Protein AF-A0A149PZ52-F1 (afdb_monomer_lite)

Foldseek 3Di:
DDDDDWDWDWDWFDDPQKIWIKIDTPVRLQAIETEWMGDVPRPDTDFDDPVSCPDPSNVVVQVVCVVSNRPWYWGFHDDPPPDPDTDIDTD

Structure (mmCIF, N/CA/C/O backbone):
data_AF-A0A149PZ52-F1
#
_entry.id   AF-A0A149PZ52-F1
#
loop_
_atom_site.group_PDB
_atom_site.id
_atom_site.type_symbol
_atom_site.label_atom_id
_atom_site.label_alt_id
_atom_site.label_comp_id
_atom_site.label_asym_id
_atom_site.label_entity_id
_atom_site.label_seq_id
_atom_site.pdbx_PDB_ins_code
_atom_site.Cartn_x
_atom_site.Cartn_y
_atom_site.Cartn_z
_atom_site.occupancy
_atom_site.B_iso_or_equiv
_atom_site.auth_seq_id
_atom_site.auth_comp_id
_atom_site.auth_asym_id
_atom_site.auth_atom_id
_atom_site.pdbx_PDB_model_num
ATOM 1 N N . MET A 1 1 ? 19.244 19.668 -20.410 1.00 58.91 1 MET A N 1
ATOM 2 C CA . MET A 1 1 ? 18.318 19.711 -19.262 1.00 58.91 1 MET A CA 1
ATOM 3 C C . MET A 1 1 ? 17.660 18.344 -19.241 1.00 58.91 1 MET A C 1
ATOM 5 O O . MET A 1 1 ? 17.068 17.996 -20.252 1.00 58.91 1 MET A O 1
ATOM 9 N N . TYR A 1 2 ? 17.926 17.518 -18.229 1.00 59.84 2 TYR A N 1
ATOM 10 C CA . TYR A 1 2 ? 17.332 16.180 -18.148 1.00 59.84 2 TYR A CA 1
ATOM 11 C C . TYR A 1 2 ? 15.960 16.315 -17.493 1.00 59.84 2 TYR A C 1
ATOM 13 O O . TYR A 1 2 ? 15.881 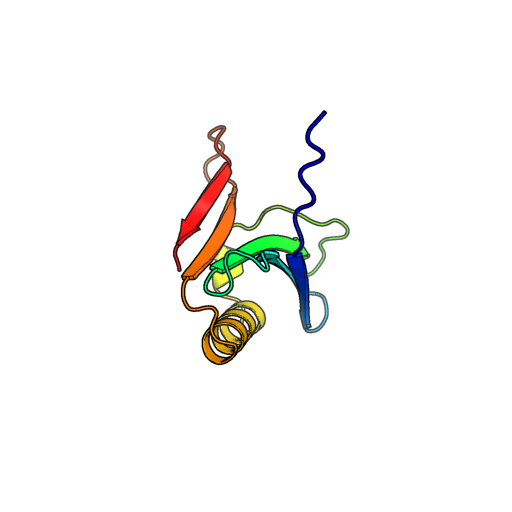16.763 -16.351 1.00 59.84 2 TYR A O 1
ATOM 21 N N . ASP A 1 3 ? 14.911 15.986 -18.238 1.00 60.94 3 ASP A N 1
ATOM 22 C CA . ASP A 1 3 ? 13.550 15.869 -17.724 1.00 60.94 3 ASP A CA 1
ATOM 23 C C . ASP A 1 3 ? 13.377 14.407 -17.292 1.00 60.94 3 ASP A C 1
ATOM 25 O O . ASP A 1 3 ? 13.360 13.500 -18.126 1.00 60.94 3 ASP A O 1
ATOM 29 N N . TYR A 1 4 ? 13.417 14.158 -15.982 1.00 66.44 4 TYR A N 1
ATOM 30 C CA . TYR A 1 4 ? 13.198 12.823 -15.431 1.00 66.44 4 TYR A CA 1
ATOM 31 C C . TYR A 1 4 ? 11.690 12.581 -15.364 1.00 66.44 4 TYR A C 1
ATOM 33 O O . TYR A 1 4 ? 11.024 13.024 -14.427 1.00 66.44 4 TYR A O 1
ATOM 41 N N . TYR A 1 5 ? 11.158 11.889 -16.369 1.00 73.25 5 TYR A N 1
ATOM 42 C CA . TYR A 1 5 ? 9.784 11.404 -16.364 1.00 73.25 5 TYR A CA 1
ATOM 43 C C . TYR A 1 5 ? 9.729 10.074 -15.619 1.00 73.25 5 TYR A C 1
ATOM 45 O O . TYR A 1 5 ? 10.228 9.068 -16.112 1.00 73.25 5 TYR A O 1
ATOM 53 N N . TYR A 1 6 ? 9.130 10.079 -14.430 1.00 75.31 6 TYR A N 1
ATOM 54 C CA . TYR A 1 6 ? 8.813 8.848 -13.713 1.00 75.31 6 TYR A CA 1
ATOM 55 C C . TYR A 1 6 ? 7.445 8.353 -14.159 1.00 75.31 6 TYR A C 1
ATOM 57 O O . TYR A 1 6 ? 6.445 9.055 -13.984 1.00 75.31 6 TYR A O 1
ATOM 65 N N . GLU A 1 7 ? 7.403 7.144 -14.704 1.00 88.88 7 GLU A N 1
ATOM 66 C CA . GLU A 1 7 ? 6.157 6.452 -15.005 1.00 88.88 7 GLU A CA 1
ATOM 67 C C . GLU A 1 7 ? 5.772 5.572 -13.813 1.00 88.88 7 GLU A C 1
ATOM 69 O O . GLU A 1 7 ? 6.599 4.857 -13.240 1.00 88.88 7 GLU A O 1
ATOM 74 N N . TYR A 1 8 ? 4.516 5.662 -13.392 1.00 91.06 8 TYR A N 1
ATOM 75 C CA . TYR A 1 8 ? 3.999 4.876 -12.284 1.00 91.06 8 TYR A CA 1
ATOM 76 C C . TYR A 1 8 ? 2.522 4.562 -12.479 1.00 91.06 8 TYR A C 1
ATOM 78 O O . TYR A 1 8 ? 1.756 5.369 -13.006 1.00 91.06 8 TYR A O 1
ATOM 86 N N . ASP A 1 9 ? 2.123 3.412 -11.955 1.00 93.19 9 ASP A N 1
ATOM 87 C CA . ASP A 1 9 ? 0.731 3.053 -11.758 1.00 93.19 9 ASP A CA 1
ATOM 88 C C . ASP A 1 9 ? 0.235 3.589 -10.412 1.00 93.19 9 ASP A C 1
ATOM 90 O O . ASP A 1 9 ? 0.951 3.568 -9.401 1.00 93.19 9 ASP A O 1
ATOM 94 N N . ILE A 1 10 ? -1.029 4.014 -10.387 1.00 95.88 10 ILE A N 1
ATOM 95 C CA . ILE A 1 10 ? -1.765 4.305 -9.157 1.00 95.88 10 ILE A CA 1
ATOM 96 C C . ILE A 1 10 ? -2.881 3.279 -9.006 1.00 95.88 10 ILE A C 1
ATOM 98 O O . ILE A 1 10 ? -3.738 3.146 -9.878 1.00 95.88 10 ILE A O 1
ATOM 102 N N . TYR A 1 11 ? -2.881 2.590 -7.870 1.00 96.88 11 TYR A N 1
ATOM 103 C CA . TYR A 1 11 ? -3.970 1.719 -7.456 1.00 96.88 11 TYR A CA 1
ATOM 104 C C . TYR A 1 11 ? -4.772 2.431 -6.375 1.00 96.88 11 TYR A C 1
ATOM 106 O O . TYR A 1 11 ? -4.209 2.941 -5.402 1.00 96.88 11 TYR A O 1
ATOM 114 N N . GLU A 1 12 ? -6.088 2.433 -6.538 1.00 97.69 12 GLU A N 1
ATOM 115 C CA . GLU A 1 12 ? -7.024 2.848 -5.505 1.00 97.69 12 GLU A CA 1
ATOM 116 C C . GLU A 1 12 ? -7.862 1.637 -5.097 1.00 97.69 12 GLU A C 1
ATOM 118 O O . GLU A 1 12 ? -8.576 1.055 -5.915 1.00 97.69 12 GLU A O 1
ATOM 123 N N . PHE A 1 13 ? -7.742 1.237 -3.833 1.00 98.12 13 PHE A N 1
ATOM 124 C CA . PHE A 1 13 ? -8.557 0.180 -3.239 1.00 98.12 13 PHE A CA 1
ATOM 125 C C . PHE A 1 13 ? -9.646 0.833 -2.402 1.00 98.12 13 PHE A C 1
ATOM 127 O O . PHE A 1 13 ? -9.322 1.668 -1.560 1.00 98.12 13 PHE A O 1
ATOM 134 N N . ILE A 1 14 ? -10.908 0.465 -2.630 1.00 96.88 14 ILE A N 1
ATOM 135 C CA . ILE A 1 14 ? -12.072 1.073 -1.974 1.00 96.88 14 ILE A CA 1
ATOM 136 C C . ILE A 1 14 ? -13.015 -0.027 -1.499 1.00 96.88 14 ILE A C 1
ATOM 138 O O . ILE A 1 14 ? -13.420 -0.880 -2.287 1.00 96.88 14 ILE A O 1
ATOM 142 N N . GLU A 1 15 ? -13.415 0.044 -0.234 1.00 96.31 15 GLU A N 1
ATOM 143 C CA . GLU A 1 15 ? -14.510 -0.740 0.331 1.00 96.31 15 GLU A CA 1
ATOM 144 C C . GLU A 1 15 ? -15.332 0.158 1.260 1.00 96.31 15 GLU A C 1
ATOM 146 O O . GLU A 1 15 ? -14.852 0.640 2.288 1.00 96.31 15 GLU A O 1
ATOM 151 N N . GLY A 1 16 ? -16.585 0.415 0.877 1.00 92.81 16 GLY A N 1
ATOM 152 C CA . GLY A 1 16 ? -17.454 1.339 1.603 1.00 92.81 16 GLY A CA 1
ATOM 153 C C . GLY A 1 16 ? -16.833 2.735 1.720 1.00 92.81 16 GLY A C 1
ATOM 154 O O . GLY A 1 16 ? -16.598 3.396 0.712 1.00 92.81 16 GLY A O 1
ATOM 155 N N . ASN A 1 17 ? -16.578 3.166 2.959 1.00 92.38 17 ASN A N 1
ATOM 156 C CA . ASN A 1 17 ? -15.992 4.472 3.283 1.00 92.38 17 ASN A CA 1
ATOM 157 C C . ASN A 1 17 ? -14.476 4.415 3.540 1.00 92.38 17 ASN A C 1
ATOM 159 O O . ASN A 1 17 ? -13.903 5.407 3.985 1.00 92.38 17 ASN A O 1
ATOM 163 N N . VAL A 1 18 ? -13.834 3.264 3.321 1.00 96.06 18 VAL A N 1
ATOM 164 C CA . VAL A 1 18 ? -12.389 3.102 3.502 1.00 96.06 18 VAL A CA 1
ATOM 165 C C . VAL A 1 18 ? -11.717 3.025 2.138 1.00 96.06 18 VAL A C 1
ATOM 167 O O . VAL A 1 18 ? -12.130 2.239 1.284 1.00 96.06 18 VAL A O 1
ATOM 170 N N . SER A 1 19 ? -10.656 3.811 1.953 1.00 97.62 19 SER A N 1
ATOM 171 C CA . SER A 1 19 ? -9.878 3.828 0.713 1.00 97.62 19 SER A CA 1
ATOM 172 C C . SER A 1 19 ? -8.376 3.909 0.964 1.00 97.62 19 SER A C 1
ATOM 174 O O . SER A 1 19 ? -7.933 4.626 1.863 1.00 97.62 19 SER A O 1
ATOM 176 N N . TYR A 1 20 ? -7.581 3.257 0.113 1.00 98.19 20 TYR A N 1
ATOM 177 C CA . TYR A 1 20 ? -6.114 3.311 0.119 1.00 98.19 20 TYR A CA 1
ATOM 178 C C . TYR A 1 20 ? -5.567 3.675 -1.260 1.00 98.19 20 TYR A C 1
ATOM 180 O O . TYR A 1 20 ? -6.000 3.113 -2.264 1.00 98.19 20 TYR A O 1
ATOM 188 N N . ILE A 1 21 ? -4.569 4.563 -1.294 1.00 98.19 21 ILE A N 1
ATOM 189 C CA . ILE A 1 21 ? -3.811 4.886 -2.509 1.00 98.19 21 ILE A CA 1
ATOM 190 C C . ILE A 1 21 ? -2.445 4.225 -2.447 1.00 98.19 21 ILE A C 1
ATOM 192 O O . ILE A 1 21 ? -1.681 4.445 -1.502 1.00 98.19 21 ILE A O 1
ATOM 196 N N . VAL A 1 22 ? -2.125 3.483 -3.500 1.00 97.69 22 VAL A N 1
ATOM 197 C CA . VAL A 1 22 ? -0.843 2.812 -3.688 1.00 97.69 22 VAL A CA 1
ATOM 198 C C . VAL A 1 22 ? -0.214 3.294 -4.981 1.00 97.69 22 VAL A C 1
ATOM 200 O O . VAL A 1 22 ? -0.890 3.421 -5.999 1.00 97.69 22 VAL A O 1
ATOM 203 N N . ARG A 1 23 ? 1.090 3.546 -4.946 1.00 96.44 23 ARG A N 1
ATOM 204 C CA . ARG A 1 23 ? 1.892 3.865 -6.124 1.00 96.44 23 ARG A CA 1
ATOM 205 C C . ARG A 1 23 ? 2.899 2.758 -6.384 1.00 96.44 23 ARG A C 1
ATOM 207 O O . ARG A 1 23 ? 3.540 2.299 -5.443 1.00 96.44 23 ARG A O 1
ATOM 214 N N . ALA A 1 24 ? 3.069 2.386 -7.643 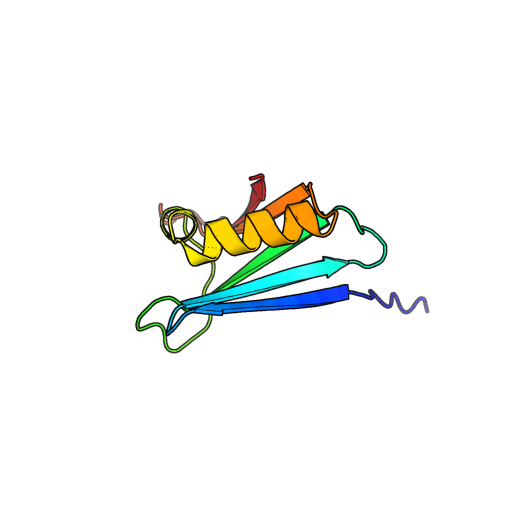1.00 94.19 24 ALA A N 1
ATOM 215 C CA . ALA A 1 24 ? 4.118 1.474 -8.077 1.00 94.19 24 ALA A CA 1
ATOM 216 C C . ALA A 1 24 ? 4.818 2.047 -9.308 1.00 94.19 24 ALA A C 1
ATOM 218 O O . ALA A 1 24 ? 4.143 2.405 -10.271 1.00 94.19 24 ALA A O 1
ATOM 219 N N . TYR A 1 25 ? 6.142 2.154 -9.279 1.00 88.75 25 TYR A N 1
ATOM 220 C CA . TYR A 1 25 ? 6.903 2.654 -10.421 1.00 88.75 25 TYR A CA 1
ATOM 221 C C . TYR A 1 25 ? 7.037 1.572 -11.491 1.00 88.75 25 TYR A C 1
ATOM 223 O O . TYR A 1 25 ? 7.126 0.386 -11.177 1.00 88.75 25 TYR A O 1
ATOM 231 N N . VAL A 1 26 ? 7.043 1.978 -12.759 1.00 86.31 26 VAL A N 1
ATOM 232 C CA . VAL A 1 26 ? 7.203 1.039 -13.881 1.00 86.31 26 VAL A CA 1
ATOM 233 C C . VAL A 1 26 ? 8.605 0.427 -13.887 1.00 86.31 26 VAL A C 1
ATOM 235 O O . VAL A 1 26 ? 8.752 -0.762 -14.167 1.00 86.31 26 VAL A O 1
ATOM 238 N N . ASP A 1 27 ? 9.615 1.211 -13.505 1.00 87.50 27 ASP A N 1
ATOM 239 C CA . ASP A 1 27 ? 11.015 0.773 -13.436 1.00 87.50 27 ASP A CA 1
ATOM 240 C C . ASP A 1 27 ? 11.325 -0.106 -12.208 1.00 87.50 27 ASP A C 1
ATOM 242 O O . ASP A 1 27 ? 12.318 -0.831 -12.203 1.00 87.50 27 ASP A O 1
ATOM 246 N N . GLU A 1 28 ? 10.456 -0.086 -11.191 1.00 89.56 28 GLU A N 1
ATOM 247 C CA . GLU A 1 28 ? 10.539 -0.911 -9.976 1.00 89.56 28 GLU A CA 1
ATOM 248 C C . GLU A 1 28 ? 9.280 -1.795 -9.883 1.00 89.56 28 GLU A C 1
ATOM 250 O O . GLU A 1 28 ? 8.412 -1.600 -9.025 1.00 89.56 28 GLU A O 1
ATOM 255 N N . PRO A 1 29 ? 9.108 -2.756 -10.814 1.00 89.00 29 PRO A N 1
ATOM 256 C CA . PRO A 1 29 ? 7.847 -3.473 -10.980 1.00 89.00 29 PRO A CA 1
ATOM 257 C C . PRO A 1 29 ? 7.493 -4.367 -9.787 1.00 89.00 29 PRO A C 1
ATOM 259 O O . PRO A 1 29 ? 6.317 -4.705 -9.634 1.00 89.00 29 PRO A O 1
ATOM 262 N N . GLU A 1 30 ? 8.473 -4.718 -8.952 1.00 94.75 30 GLU A N 1
ATOM 263 C CA . GLU A 1 30 ? 8.319 -5.542 -7.749 1.00 94.75 30 GLU A CA 1
ATOM 264 C C . GLU A 1 30 ? 7.866 -4.734 -6.520 1.00 94.75 30 GLU A C 1
ATOM 266 O O . GLU A 1 30 ? 7.430 -5.322 -5.525 1.00 94.75 30 GLU A O 1
ATOM 271 N N . ASP A 1 31 ? 7.907 -3.402 -6.606 1.00 95.12 31 ASP A N 1
ATOM 272 C CA . ASP A 1 31 ? 7.657 -2.499 -5.490 1.00 95.12 31 ASP A CA 1
ATOM 273 C C . ASP A 1 31 ? 6.265 -1.853 -5.557 1.00 95.12 31 ASP A C 1
ATOM 275 O O . ASP A 1 31 ? 5.712 -1.533 -6.620 1.00 95.12 31 ASP A O 1
ATOM 279 N N . ALA A 1 32 ? 5.667 -1.674 -4.380 1.00 97.00 32 ALA A N 1
ATOM 280 C CA . ALA A 1 32 ? 4.419 -0.953 -4.185 1.00 97.00 32 ALA A CA 1
ATOM 281 C C . ALA A 1 32 ? 4.443 -0.161 -2.875 1.00 97.00 32 ALA A C 1
ATOM 283 O O . ALA A 1 32 ? 4.774 -0.677 -1.809 1.00 97.00 32 ALA A O 1
ATOM 284 N N . HIS A 1 33 ? 4.003 1.091 -2.937 1.00 96.88 33 HIS A N 1
ATOM 285 C CA . HIS A 1 33 ? 4.045 2.011 -1.809 1.00 96.88 33 HIS A CA 1
ATOM 286 C C . HIS A 1 33 ? 2.649 2.534 -1.491 1.00 96.88 33 HIS A C 1
ATOM 288 O O . HIS A 1 33 ? 2.085 3.316 -2.258 1.00 96.88 33 HIS A O 1
ATOM 294 N N . PHE A 1 34 ? 2.091 2.142 -0.348 1.00 97.50 34 PHE A N 1
ATOM 295 C CA . PHE A 1 34 ? 0.895 2.779 0.194 1.00 97.50 34 PHE A CA 1
ATOM 296 C C . PHE A 1 34 ? 1.250 4.197 0.651 1.00 97.50 34 PHE A C 1
ATOM 298 O O . PHE A 1 34 ? 2.159 4.380 1.457 1.00 97.50 34 PHE A O 1
ATOM 305 N N . LEU A 1 35 ? 0.547 5.204 0.133 1.00 95.81 35 LEU A N 1
ATOM 306 C CA . LEU A 1 35 ? 0.891 6.614 0.349 1.00 95.81 35 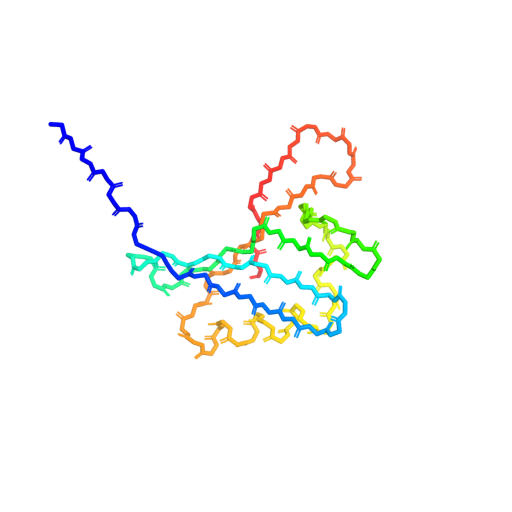LEU A CA 1
ATOM 307 C C . LEU A 1 35 ? 0.001 7.297 1.387 1.00 95.81 35 LEU A C 1
ATOM 309 O O . LEU A 1 35 ? 0.461 8.138 2.159 1.00 95.81 35 LEU A O 1
ATOM 313 N N . LYS A 1 36 ? -1.298 7.003 1.338 1.00 95.81 36 LYS A N 1
ATOM 314 C CA . LYS A 1 36 ? -2.337 7.685 2.111 1.00 95.81 36 LYS A CA 1
ATOM 315 C C . LYS A 1 36 ? -3.624 6.874 2.095 1.00 95.81 36 LYS A C 1
ATOM 317 O O . LYS A 1 36 ? -3.812 6.008 1.237 1.00 95.81 36 LYS A O 1
ATOM 322 N N . MET A 1 37 ? -4.521 7.208 3.009 1.00 97.00 37 MET A N 1
ATOM 323 C CA . MET A 1 37 ? -5.822 6.567 3.124 1.00 97.00 37 MET A CA 1
ATOM 324 C C . MET A 1 37 ? -6.940 7.553 3.479 1.00 97.00 37 MET A C 1
ATOM 326 O O . MET A 1 37 ? -6.665 8.657 3.956 1.00 97.00 37 MET A O 1
ATOM 330 N N . LYS A 1 38 ? -8.186 7.127 3.278 1.00 96.81 38 LYS A N 1
ATOM 331 C CA . LYS A 1 38 ? -9.382 7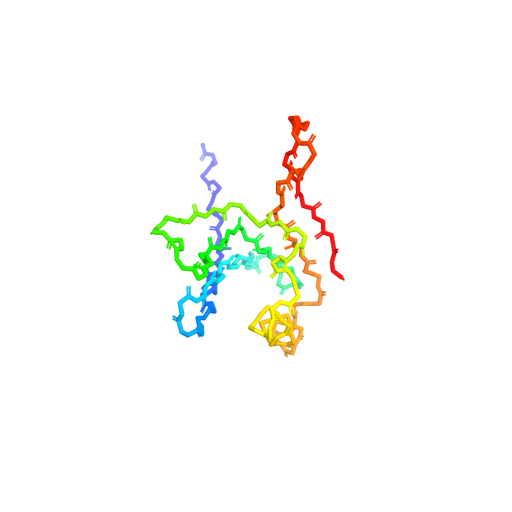.689 3.914 1.00 96.81 38 LYS A CA 1
ATOM 332 C C . LYS A 1 38 ? -10.009 6.602 4.767 1.00 96.81 38 LYS A C 1
ATOM 334 O O . LYS A 1 38 ? -10.227 5.498 4.276 1.00 96.81 38 LYS A O 1
ATOM 339 N N . GLY A 1 39 ? -10.194 6.874 6.051 1.00 93.00 39 GLY A N 1
ATOM 340 C CA . GLY A 1 39 ? -10.853 5.968 6.980 1.00 93.00 39 GLY A CA 1
ATOM 341 C C . GLY A 1 39 ? -12.343 6.242 7.048 1.00 93.00 39 GLY A C 1
ATOM 342 O O . GLY A 1 39 ? -12.842 7.213 6.484 1.00 93.00 39 GLY A O 1
ATOM 343 N N . GLU A 1 40 ? -13.052 5.407 7.798 1.00 91.38 40 GLU A N 1
ATOM 344 C CA . GLU A 1 40 ? -14.466 5.644 8.047 1.00 91.38 40 GLU A CA 1
ATOM 345 C C . GLU A 1 40 ? -14.667 6.988 8.766 1.00 91.38 40 GLU A C 1
ATOM 347 O O . GLU A 1 40 ? -14.158 7.202 9.867 1.00 91.38 40 GLU A O 1
ATOM 352 N N . GLY A 1 41 ? -15.394 7.899 8.116 1.00 87.50 41 GLY A N 1
ATOM 353 C CA . GLY A 1 41 ? -15.644 9.251 8.616 1.00 87.50 41 GLY A CA 1
ATOM 354 C C . GLY A 1 41 ? -14.555 10.281 8.292 1.00 87.50 41 GLY A C 1
ATOM 355 O O . GLY A 1 41 ? -14.733 11.446 8.640 1.00 87.50 41 GLY A O 1
ATOM 356 N N . ASP A 1 42 ? -13.467 9.899 7.613 1.00 91.75 42 ASP A N 1
ATOM 357 C CA . ASP A 1 42 ? -12.469 10.860 7.138 1.00 91.75 42 ASP A CA 1
ATOM 358 C C . ASP A 1 42 ? -12.975 11.572 5.870 1.00 91.75 42 ASP A C 1
ATOM 360 O O . ASP A 1 42 ? -13.241 10.950 4.840 1.00 91.75 42 ASP A O 1
ATOM 364 N N . GLU A 1 43 ? -13.063 12.902 5.915 1.00 89.69 43 GLU A N 1
ATOM 365 C CA . GLU A 1 43 ? -13.432 13.718 4.747 1.00 89.69 43 GLU A CA 1
ATOM 366 C C . GLU A 1 43 ? -12.249 13.861 3.768 1.00 89.69 43 GLU A C 1
ATOM 368 O O . GLU A 1 43 ? -12.408 13.811 2.543 1.00 89.69 43 GLU A O 1
ATOM 373 N N . GLU A 1 44 ? -11.035 13.939 4.316 1.00 93.31 44 GLU A N 1
ATOM 374 C CA . GLU A 1 44 ? -9.788 14.212 3.601 1.00 93.31 44 GLU A CA 1
ATOM 375 C C . GLU A 1 44 ? -8.820 13.025 3.661 1.00 93.31 44 GLU A C 1
ATOM 377 O O . GLU A 1 44 ? -8.840 12.209 4.582 1.00 93.31 44 GLU A O 1
ATOM 382 N N . TRP A 1 45 ? -7.930 12.930 2.670 1.00 95.25 45 TRP A N 1
ATOM 383 C CA . TRP A 1 45 ? -6.861 11.932 2.698 1.00 95.25 45 TRP A CA 1
ATOM 384 C C . TRP A 1 45 ? -5.870 12.230 3.823 1.00 95.25 45 TRP A C 1
ATOM 386 O O . TRP A 1 45 ? -5.402 13.359 3.962 1.00 95.25 45 TRP A O 1
ATOM 396 N N . ARG A 1 46 ? -5.454 11.194 4.549 1.00 94.25 46 ARG A N 1
ATOM 397 C CA . ARG A 1 46 ? -4.444 11.299 5.605 1.00 94.25 46 ARG A CA 1
ATOM 398 C C . ARG A 1 46 ? -3.361 10.238 5.485 1.00 94.25 46 ARG A C 1
ATOM 400 O O . ARG A 1 46 ? -3.513 9.230 4.795 1.00 94.25 46 ARG A O 1
ATOM 407 N N . ILE A 1 47 ? -2.264 10.470 6.196 1.00 93.38 47 ILE A N 1
ATOM 408 C CA . ILE A 1 47 ? -1.196 9.484 6.353 1.00 93.38 47 ILE A CA 1
ATOM 409 C C . ILE A 1 47 ? -1.732 8.293 7.158 1.00 93.38 47 ILE A C 1
ATOM 411 O O . ILE A 1 47 ? -2.588 8.442 8.041 1.00 93.38 47 ILE A O 1
ATOM 415 N N . MET A 1 48 ? -1.234 7.110 6.815 1.00 93.06 48 MET A N 1
ATOM 416 C CA . MET A 1 48 ? -1.568 5.871 7.500 1.00 93.06 48 MET A CA 1
ATOM 417 C C . MET A 1 48 ? -0.943 5.822 8.896 1.00 93.06 48 MET A C 1
ATOM 419 O O . MET A 1 48 ? 0.126 6.379 9.151 1.00 93.06 48 MET A O 1
ATOM 423 N N . LYS A 1 49 ? -1.632 5.124 9.788 1.00 91.56 49 LYS A N 1
ATOM 424 C CA . LYS A 1 49 ? -1.224 4.773 11.146 1.00 91.56 49 LYS A CA 1
ATOM 425 C C . LYS A 1 49 ? -1.186 3.258 11.263 1.00 91.56 49 LYS A C 1
ATOM 427 O O . LYS A 1 49 ? -1.802 2.563 10.456 1.00 91.56 49 LYS A O 1
ATOM 432 N N . GLU A 1 50 ? -0.538 2.736 12.297 1.00 90.00 50 GLU A N 1
ATOM 433 C CA . GLU A 1 50 ? -0.381 1.282 12.454 1.00 90.00 50 GLU A CA 1
ATOM 434 C C . GLU A 1 50 ? -1.731 0.548 12.473 1.00 90.00 50 GLU A C 1
ATOM 436 O O . GLU A 1 50 ? -1.909 -0.445 11.773 1.00 90.00 50 GLU A O 1
ATOM 441 N N . ARG A 1 51 ? -2.727 1.113 13.171 1.00 90.50 51 ARG A N 1
ATOM 442 C CA . ARG A 1 51 ? -4.093 0.561 13.252 1.00 90.50 51 ARG A CA 1
ATOM 443 C C . ARG A 1 51 ? -4.794 0.413 11.899 1.00 90.50 51 ARG A C 1
ATOM 445 O O . ARG A 1 51 ? -5.751 -0.343 11.777 1.00 90.50 51 ARG A O 1
ATOM 452 N N . ASP A 1 52 ? -4.366 1.171 10.894 1.00 92.25 52 ASP A N 1
ATOM 453 C CA . ASP A 1 52 ? -5.004 1.163 9.582 1.00 92.25 52 ASP A CA 1
ATOM 454 C C . ASP A 1 52 ? -4.581 -0.054 8.746 1.00 92.25 52 ASP A C 1
ATOM 456 O O . ASP A 1 52 ? -5.209 -0.330 7.726 1.00 92.25 52 ASP A O 1
ATOM 460 N N . LYS A 1 53 ? -3.550 -0.799 9.172 1.00 92.56 53 LYS A N 1
ATOM 461 C CA . LYS A 1 53 ? -3.134 -2.069 8.555 1.00 92.56 53 LYS A CA 1
ATOM 462 C C . LYS A 1 53 ? -4.026 -3.247 8.949 1.00 92.56 53 LYS A C 1
ATOM 464 O O . LYS A 1 53 ? -4.013 -4.290 8.299 1.00 92.56 53 LYS A O 1
ATOM 469 N N . ASP A 1 54 ? -4.802 -3.106 10.021 1.00 92.56 54 ASP A N 1
ATOM 470 C CA . ASP A 1 54 ? -5.640 -4.191 10.528 1.00 92.56 54 ASP A CA 1
ATOM 471 C C . ASP A 1 54 ? -6.944 -4.377 9.743 1.00 92.56 54 ASP A C 1
ATOM 473 O O . ASP A 1 54 ? -7.603 -5.413 9.905 1.00 92.56 54 ASP A O 1
ATOM 477 N N . THR A 1 55 ? -7.300 -3.428 8.869 1.00 94.12 55 THR A N 1
ATOM 478 C CA . THR A 1 55 ? -8.549 -3.475 8.100 1.00 94.12 55 THR A CA 1
ATOM 479 C C . THR A 1 55 ? -8.573 -4.663 7.123 1.00 94.12 55 THR A C 1
ATOM 481 O O . THR A 1 55 ? -7.527 -5.052 6.586 1.00 94.12 55 THR A O 1
ATOM 484 N N . PRO A 1 56 ? -9.752 -5.264 6.865 1.00 95.75 56 PRO A N 1
ATOM 485 C CA . PRO A 1 56 ? -9.895 -6.309 5.849 1.00 95.75 56 PRO A CA 1
ATOM 486 C C . PRO A 1 56 ? -9.429 -5.838 4.466 1.00 95.75 56 PRO A C 1
ATOM 488 O O . PRO A 1 56 ? -8.587 -6.497 3.856 1.00 95.75 56 PRO A O 1
ATOM 491 N N . LEU A 1 57 ? -9.865 -4.644 4.048 1.00 97.44 57 LEU A N 1
ATOM 492 C CA . LEU A 1 57 ? -9.475 -4.032 2.779 1.00 97.44 57 LEU A CA 1
ATOM 493 C C . LEU A 1 57 ? -7.955 -3.922 2.614 1.00 97.44 57 LEU A C 1
ATOM 495 O O . LEU A 1 57 ? -7.431 -4.223 1.544 1.00 97.44 57 LEU A O 1
ATOM 499 N N . PHE A 1 58 ? -7.227 -3.519 3.660 1.00 97.50 58 PHE A N 1
ATOM 500 C CA . PHE A 1 58 ? -5.769 -3.432 3.588 1.00 97.50 58 PHE A CA 1
ATOM 501 C C . PHE A 1 58 ? -5.135 -4.804 3.329 1.00 97.50 58 PHE A C 1
ATOM 503 O O . PHE A 1 58 ? -4.264 -4.940 2.469 1.00 97.50 58 PHE A O 1
ATOM 510 N N . LYS A 1 59 ? -5.602 -5.843 4.031 1.00 97.31 59 LYS A N 1
ATOM 511 C CA . LYS A 1 59 ? -5.101 -7.217 3.872 1.00 97.31 59 LYS A CA 1
ATOM 512 C C . LYS A 1 59 ? -5.381 -7.760 2.470 1.00 97.31 59 LYS A C 1
ATOM 514 O O . LYS A 1 59 ? -4.502 -8.386 1.877 1.00 97.31 59 LYS A O 1
ATOM 519 N N . GLU A 1 60 ? -6.560 -7.488 1.919 1.00 98.00 60 GLU A N 1
ATOM 520 C CA . GLU A 1 60 ? -6.909 -7.883 0.550 1.00 98.00 60 GLU A CA 1
ATOM 521 C C . GLU A 1 60 ? -6.118 -7.107 -0.504 1.00 98.00 60 GLU A C 1
ATOM 523 O O . GLU A 1 60 ? -5.620 -7.709 -1.455 1.00 98.00 60 GLU A O 1
ATOM 528 N N . ALA A 1 61 ? -5.911 -5.802 -0.310 1.00 97.88 61 ALA A N 1
ATOM 529 C CA . ALA A 1 61 ? -5.071 -4.987 -1.183 1.00 97.88 61 ALA A CA 1
ATOM 530 C C . ALA A 1 61 ? -3.625 -5.510 -1.221 1.00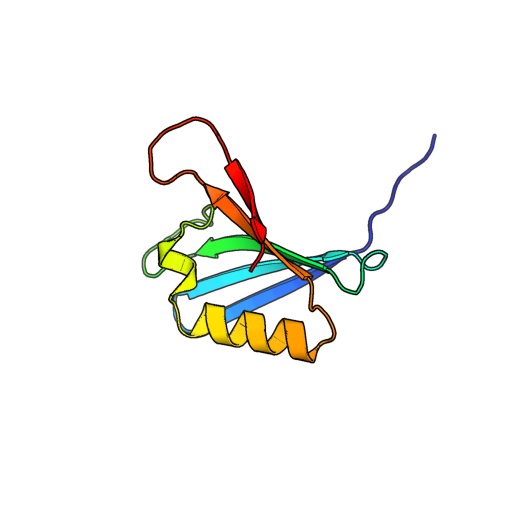 97.88 61 ALA A C 1
ATOM 532 O O . ALA A 1 61 ? -3.050 -5.682 -2.296 1.00 97.88 61 ALA A O 1
ATOM 533 N N . VAL A 1 62 ? -3.052 -5.841 -0.060 1.00 98.00 62 VAL A N 1
ATOM 534 C CA . VAL A 1 62 ? -1.723 -6.464 0.046 1.00 98.00 62 VAL A CA 1
ATOM 535 C C . VAL A 1 62 ? -1.682 -7.805 -0.686 1.00 98.00 62 VAL A C 1
ATOM 537 O O . VAL A 1 62 ? -0.760 -8.049 -1.465 1.00 98.00 62 VAL A O 1
ATOM 540 N N . ALA A 1 63 ? -2.676 -8.671 -0.478 1.00 97.94 63 ALA A N 1
ATOM 541 C CA . ALA A 1 63 ? -2.749 -9.959 -1.164 1.00 97.94 63 ALA A CA 1
ATOM 542 C C . ALA A 1 63 ? -2.857 -9.791 -2.689 1.00 97.94 63 ALA A C 1
ATOM 544 O O . ALA A 1 63 ? -2.179 -10.496 -3.439 1.00 97.94 63 ALA A O 1
ATOM 545 N N . TYR A 1 64 ? -3.662 -8.834 -3.154 1.00 98.00 64 TYR A N 1
ATOM 546 C CA . TYR A 1 64 ? -3.790 -8.499 -4.569 1.00 98.00 64 TYR A CA 1
ATOM 547 C C . TYR A 1 64 ? -2.458 -8.030 -5.164 1.00 98.00 64 TYR A C 1
ATOM 549 O O . TYR A 1 64 ? -2.036 -8.559 -6.191 1.00 98.00 64 TYR A O 1
ATOM 557 N N . LEU A 1 65 ? -1.767 -7.088 -4.514 1.00 97.25 65 LEU A N 1
ATOM 558 C CA . LEU A 1 65 ? -0.478 -6.565 -4.979 1.00 97.25 65 LEU A CA 1
ATOM 559 C C . LEU A 1 65 ? 0.582 -7.671 -5.056 1.00 97.25 65 LEU A C 1
ATOM 561 O O . LEU A 1 65 ? 1.245 -7.808 -6.085 1.00 97.25 65 LEU A O 1
ATOM 565 N N . LYS A 1 66 ? 0.665 -8.535 -4.036 1.00 96.94 66 LYS A N 1
ATOM 566 C CA . LYS A 1 66 ? 1.559 -9.705 -4.052 1.00 96.94 66 LYS A CA 1
ATOM 567 C C . LYS A 1 66 ? 1.239 -10.644 -5.218 1.00 96.94 66 LYS A C 1
ATOM 569 O O . LYS A 1 66 ? 2.141 -11.013 -5.966 1.00 96.94 66 LYS A O 1
ATOM 574 N N . ASN A 1 67 ? -0.038 -10.959 -5.446 1.00 96.94 67 ASN A N 1
ATOM 575 C CA . ASN A 1 67 ? -0.469 -11.775 -6.590 1.00 96.94 67 ASN A CA 1
ATOM 576 C C . ASN A 1 67 ? -0.215 -11.101 -7.947 1.00 96.94 67 ASN A C 1
ATOM 578 O O . ASN A 1 67 ? -0.048 -11.786 -8.954 1.00 96.94 67 ASN A O 1
ATOM 582 N N . LYS A 1 68 ? -0.163 -9.766 -7.987 1.00 95.19 68 LYS A N 1
ATOM 583 C CA . LYS A 1 68 ? 0.167 -8.983 -9.182 1.00 95.19 68 LYS A CA 1
ATOM 584 C C . LYS A 1 68 ? 1.673 -8.936 -9.475 1.00 95.19 68 LYS A C 1
ATOM 586 O O . LYS A 1 68 ? 2.063 -8.363 -10.487 1.00 95.19 68 LYS A O 1
ATOM 591 N N . GLY A 1 69 ? 2.500 -9.555 -8.631 1.00 95.81 69 GLY A N 1
ATOM 592 C CA . GLY A 1 69 ? 3.955 -9.566 -8.773 1.00 95.81 69 GLY A CA 1
ATOM 593 C C . GLY A 1 69 ? 4.650 -8.408 -8.061 1.00 95.81 69 GLY A C 1
ATOM 594 O O . GLY A 1 69 ? 5.771 -8.082 -8.427 1.00 95.81 69 GLY A O 1
ATOM 595 N N . LYS A 1 70 ? 4.003 -7.796 -7.059 1.00 96.19 70 LYS A N 1
ATOM 596 C CA . LYS A 1 70 ? 4.572 -6.725 -6.226 1.00 96.19 70 LYS A CA 1
ATOM 597 C C . LYS A 1 70 ? 4.835 -7.228 -4.800 1.00 96.19 70 LYS A C 1
ATOM 599 O O . LYS A 1 70 ? 4.022 -6.973 -3.907 1.00 96.19 70 LYS A O 1
ATOM 604 N N . PRO A 1 71 ? 5.877 -8.053 -4.582 1.00 95.69 71 PRO A N 1
ATOM 605 C CA . PRO A 1 71 ? 6.156 -8.640 -3.274 1.00 95.69 71 PRO A CA 1
ATOM 606 C C . PRO A 1 71 ? 6.683 -7.625 -2.252 1.00 95.69 71 PRO A C 1
ATOM 608 O O . PRO A 1 71 ? 6.441 -7.819 -1.058 1.00 95.69 71 PRO A O 1
ATOM 611 N N . ASN A 1 72 ? 7.354 -6.560 -2.702 1.00 96.50 72 ASN A N 1
ATOM 612 C CA . ASN A 1 72 ? 7.976 -5.556 -1.845 1.00 96.50 72 ASN A CA 1
ATOM 613 C C . ASN A 1 72 ? 6.974 -4.432 -1.584 1.00 96.50 72 ASN A C 1
ATOM 615 O O . ASN A 1 72 ? 6.735 -3.569 -2.430 1.00 96.50 72 ASN A O 1
ATOM 619 N N . ILE A 1 73 ? 6.327 -4.466 -0.420 1.00 96.81 73 ILE A N 1
ATOM 620 C CA . ILE A 1 73 ? 5.279 -3.502 -0.089 1.00 96.81 73 ILE A CA 1
ATOM 621 C C . ILE A 1 73 ? 5.711 -2.665 1.102 1.00 96.81 73 ILE A C 1
ATOM 623 O O . ILE A 1 73 ? 6.026 -3.194 2.166 1.00 96.81 73 ILE A O 1
ATOM 627 N N . GLN A 1 74 ? 5.650 -1.350 0.925 1.00 95.88 74 GLN A N 1
ATOM 628 C CA . GLN A 1 74 ? 5.937 -0.379 1.968 1.00 95.88 74 GLN A CA 1
ATOM 629 C C . GLN A 1 74 ? 4.734 0.520 2.228 1.00 95.88 74 GLN A C 1
ATOM 631 O O . GLN A 1 74 ? 3.972 0.860 1.321 1.00 95.88 74 GLN A O 1
ATOM 636 N N . CYS A 1 75 ? 4.586 0.970 3.468 1.00 94.94 75 CYS A N 1
ATOM 637 C CA . CYS A 1 75 ? 3.564 1.938 3.852 1.00 94.94 75 CYS A CA 1
ATOM 638 C C . CYS A 1 75 ? 4.204 3.234 4.323 1.00 94.94 75 CYS A C 1
ATOM 640 O O . CYS A 1 75 ? 5.031 3.214 5.232 1.00 94.94 75 CYS A O 1
ATOM 642 N N . PHE A 1 76 ? 3.785 4.358 3.745 1.00 94.00 76 PHE A N 1
ATOM 643 C CA . PHE A 1 76 ? 4.128 5.679 4.247 1.00 94.00 76 PHE A CA 1
ATOM 644 C C . PHE A 1 76 ? 3.267 5.991 5.469 1.00 94.00 76 PHE A C 1
ATOM 646 O O . PHE A 1 76 ? 2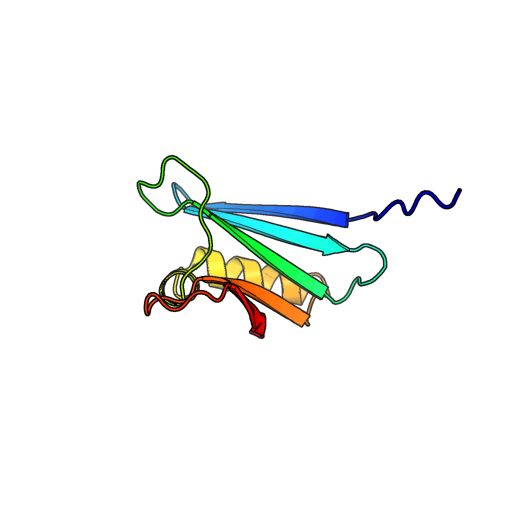.053 6.193 5.366 1.00 94.00 76 PHE A O 1
ATOM 653 N N . MET A 1 77 ? 3.900 5.999 6.637 1.00 90.38 77 MET A N 1
ATOM 654 C CA . MET A 1 77 ? 3.214 6.111 7.916 1.00 90.38 77 MET A CA 1
ATOM 655 C C . MET A 1 77 ? 3.654 7.334 8.698 1.00 90.38 77 MET A C 1
ATOM 657 O O . MET A 1 77 ? 4.787 7.809 8.580 1.00 90.38 77 MET A O 1
ATOM 661 N N . GLY A 1 78 ? 2.719 7.831 9.502 1.00 84.94 78 GLY A N 1
ATOM 662 C CA . GLY A 1 78 ? 2.964 8.867 10.487 1.00 84.94 78 GLY A CA 1
ATOM 663 C C . GLY A 1 78 ? 3.274 8.238 11.836 1.00 84.94 78 GLY A C 1
ATOM 664 O O . GLY A 1 78 ? 2.748 7.179 12.175 1.00 84.94 78 GLY A O 1
ATOM 665 N N . ASP A 1 79 ? 4.118 8.900 12.619 1.00 73.75 79 ASP A N 1
ATOM 666 C CA . ASP A 1 79 ? 4.375 8.498 13.997 1.00 73.75 79 ASP A CA 1
ATOM 667 C C . ASP A 1 79 ? 3.126 8.730 14.867 1.00 73.75 79 ASP A C 1
ATOM 669 O O . ASP A 1 79 ? 2.666 9.858 15.063 1.00 73.75 79 ASP A O 1
ATOM 673 N N . ASP A 1 80 ? 2.591 7.654 15.442 1.00 65.44 80 ASP A N 1
ATOM 674 C CA . ASP A 1 80 ? 1.462 7.713 16.378 1.00 65.44 80 ASP A CA 1
ATOM 675 C C . ASP A 1 80 ? 1.833 8.353 17.736 1.00 65.44 80 ASP A C 1
ATOM 677 O O . ASP A 1 80 ? 0.960 8.576 18.577 1.00 65.44 80 ASP A O 1
ATOM 681 N N . ARG A 1 81 ? 3.119 8.660 17.979 1.00 57.91 81 ARG A N 1
ATOM 682 C CA . ARG A 1 81 ? 3.661 9.132 19.268 1.00 57.91 81 ARG A CA 1
ATOM 683 C C . ARG A 1 81 ? 4.041 10.617 19.276 1.00 57.91 81 ARG A C 1
ATOM 685 O O . ARG A 1 81 ? 4.669 11.076 20.232 1.00 57.91 81 ARG A O 1
ATOM 692 N N . GLY A 1 82 ? 3.655 11.383 18.255 1.00 51.59 82 GLY A N 1
ATOM 693 C CA . GLY A 1 82 ? 3.868 12.831 18.208 1.00 51.59 82 GLY A CA 1
ATOM 694 C C . GLY A 1 82 ? 5.333 13.260 18.060 1.00 51.59 82 GLY A C 1
ATOM 695 O O . GLY A 1 82 ? 5.652 14.418 18.335 1.00 51.59 82 GLY A O 1
ATOM 696 N N . ARG A 1 83 ? 6.241 12.369 17.635 1.00 52.25 83 ARG A N 1
ATOM 697 C CA . ARG A 1 83 ? 7.587 12.765 17.202 1.00 52.25 83 ARG A CA 1
ATOM 698 C C . ARG A 1 83 ? 7.576 13.067 15.709 1.00 52.25 83 ARG A C 1
ATOM 700 O O . ARG A 1 83 ? 6.937 12.387 14.922 1.00 52.25 83 ARG A O 1
ATOM 707 N N . SER A 1 84 ? 8.296 14.117 15.331 1.00 51.78 84 SER A N 1
ATOM 708 C CA . SER A 1 84 ? 8.380 14.638 13.965 1.00 51.78 84 SER A CA 1
ATOM 709 C C . SER A 1 84 ? 9.103 13.657 13.029 1.00 51.78 84 SER A C 1
ATOM 711 O O . SER A 1 84 ? 10.279 13.846 12.727 1.00 51.78 84 SER A O 1
ATOM 713 N N . GLY A 1 85 ? 8.427 12.594 12.593 1.00 64.94 85 GLY A N 1
ATOM 714 C CA . GLY A 1 85 ? 8.964 11.617 11.651 1.00 64.94 85 GLY A CA 1
ATOM 715 C C . GLY A 1 85 ? 7.856 10.866 10.920 1.00 64.94 85 GLY A C 1
ATOM 716 O O . GLY A 1 85 ? 7.114 10.111 11.535 1.00 64.94 85 GLY A O 1
ATOM 717 N N . ASN A 1 86 ? 7.775 11.066 9.605 1.00 79.06 86 ASN A N 1
ATOM 718 C CA . ASN A 1 86 ? 7.011 10.210 8.698 1.00 79.06 86 ASN A CA 1
ATOM 719 C C . ASN A 1 86 ? 8.008 9.361 7.905 1.00 79.06 86 ASN A C 1
ATOM 721 O O . ASN A 1 86 ? 9.096 9.846 7.583 1.00 79.06 86 ASN A O 1
ATOM 725 N N . GLY A 1 87 ? 7.650 8.127 7.561 1.00 86.00 87 GLY A N 1
ATOM 726 C CA . GLY A 1 87 ? 8.558 7.247 6.830 1.00 86.00 87 GLY A CA 1
ATOM 727 C C . GLY A 1 87 ? 7.886 6.014 6.249 1.00 86.00 87 GLY A C 1
ATOM 728 O O . GLY A 1 87 ? 6.743 5.703 6.576 1.00 86.00 87 GLY A O 1
ATOM 729 N N . TYR A 1 88 ? 8.616 5.329 5.371 1.00 86.88 88 TYR A N 1
ATOM 730 C CA . TYR A 1 88 ? 8.212 4.029 4.850 1.00 86.88 88 TYR A CA 1
ATOM 731 C C . TYR A 1 88 ? 8.539 2.923 5.848 1.00 86.88 88 TYR A C 1
ATOM 733 O O . TYR A 1 88 ? 9.606 2.929 6.462 1.00 86.88 88 TYR A O 1
ATOM 741 N N . VAL A 1 89 ? 7.614 1.979 5.990 1.00 88.62 89 VAL A N 1
ATOM 742 C CA . VAL A 1 89 ? 7.791 0.756 6.774 1.00 88.62 89 VAL A CA 1
ATOM 743 C C . VAL A 1 89 ? 7.374 -0.435 5.928 1.00 88.62 89 VAL A C 1
ATOM 745 O O . VAL A 1 89 ? 6.310 -0.397 5.307 1.00 88.62 89 VAL A O 1
ATOM 748 N N . ASP A 1 90 ? 8.215 -1.464 5.917 1.00 90.25 90 ASP A N 1
ATOM 749 C CA . ASP A 1 90 ? 7.995 -2.711 5.182 1.00 90.25 90 ASP A CA 1
ATOM 750 C C . ASP A 1 90 ? 6.867 -3.562 5.799 1.00 90.25 90 ASP A C 1
ATOM 752 O O . ASP A 1 90 ? 6.592 -3.476 7.004 1.00 90.25 90 ASP A O 1
ATOM 756 N N . LEU A 1 91 ? 6.212 -4.375 4.959 1.00 85.25 91 LEU A N 1
ATOM 757 C CA . LEU A 1 91 ? 5.146 -5.322 5.328 1.00 85.25 91 LEU A CA 1
ATOM 758 C C . LEU A 1 91 ? 5.584 -6.788 5.338 1.00 85.25 91 LEU A C 1
ATOM 760 O O . LEU A 1 91 ? 6.301 -7.213 4.406 1.00 85.25 91 LEU A O 1
#

Radius of gyration: 13.86 Å; chains: 1; bounding box: 36×32×38 Å

Organism: NCBI:txid1399968

pLDDT: mean 89.3, std 11.93, range [51.59, 98.19]

Sequence (91 aa):
MYDYYYEYDIYEFIEGNVSYIVRAYVDEPEDAHFLKMKGEGDEEWRIMKERDKDTPLFKEAVAYLKNKGKPNIQCFMGDDRGRSGNGYVDL

Secondary structure (DSSP, 8-state):
-------EEEEEEEETTEEEEEEEESSSTTEEEEEEEE-TT-SS-B-B-GGGGSSHHHHHHHHHHHHTT--EEEEEEE-TTS-S-EEEEE-